Protein AF-A0A0R0AME4-F1 (afdb_monomer_lite)

pLDDT: mean 84.03, std 16.28, range [39.88, 98.62]

Foldseek 3Di:
DDDDDPDPDPPDPPPLLFDQDQVRLVVVVVVCLQLCVLVDDDPVVCVLAEDDDPPDDSQHAPEAFAFQDKDWADWDDDVFKIKIKIKTWTAADDDPDPGHYPSHRHIDIDIQIWMWGDDPSGIHTYPVRDDSHRYYHPVSSVVSSVVVVVVVVVVVVVD

Secondary structure (DSSP, 8-state):
-PPP---------------SSHHHHHHHHHHHHHTTHHHH--HHHHTTTEE--TT------SSBEEESEEEEPPPEEETTEEEEEEEEEE------TT--BTT-SS-EEEEEEEEEEEETTEEEEEGGGS-SS-EEEHHHHHHHHHHHHHHHHHHTT--

Radius of gyration: 20.7 Å; chains: 1; bounding box: 53×26×81 Å

Sequence (159 aa):
MLKPLVLCAALFPATVFAWPTPEQALDAFVRFELSGGRLETDPDTLAPLVHAPADYETIGADTISVASTHRIGKLRCSTGSCIAEVAYVLPAAAKYGDIPLYNGTRQRTEKVRYRLLNRDGDWRVDAGSISDAPIVDEAALAAHLAMLQEDAGEADAEG

Organism: NCBI:txid1236960

Structure (mmCIF, N/CA/C/O backbone):
data_AF-A0A0R0AME4-F1
#
_entry.id   AF-A0A0R0AME4-F1
#
loop_
_atom_site.group_PDB
_atom_site.id
_atom_site.type_symbol
_atom_site.label_atom_id
_atom_site.label_alt_id
_atom_site.label_comp_id
_atom_site.label_asym_id
_atom_site.label_entity_id
_atom_site.label_seq_id
_atom_site.pdbx_PDB_ins_code
_atom_site.Cartn_x
_atom_site.Cartn_y
_atom_site.Cartn_z
_atom_site.occupancy
_atom_site.B_iso_or_equiv
_atom_site.auth_seq_id
_atom_site.auth_comp_id
_atom_site.auth_asym_id
_atom_site.auth_atom_id
_atom_site.pdbx_PDB_model_num
ATOM 1 N N . MET A 1 1 ? 26.739 7.923 59.828 1.00 39.88 1 MET A N 1
ATOM 2 C CA . MET A 1 1 ? 25.347 8.173 59.394 1.00 39.88 1 MET A CA 1
ATOM 3 C C . MET A 1 1 ? 25.367 8.398 57.888 1.00 39.88 1 MET A C 1
ATOM 5 O O . MET A 1 1 ? 25.732 9.483 57.456 1.00 39.88 1 MET A O 1
ATOM 9 N N . LEU A 1 2 ? 25.112 7.352 57.095 1.00 39.97 2 LEU A N 1
ATOM 10 C CA . LEU A 1 2 ? 25.143 7.411 55.627 1.00 39.97 2 LEU A CA 1
ATOM 11 C C . LEU A 1 2 ? 23.718 7.647 55.107 1.00 39.97 2 LEU A C 1
ATOM 13 O O . LEU A 1 2 ? 22.793 6.932 55.482 1.00 39.97 2 LEU A O 1
ATOM 17 N N . LYS A 1 3 ? 23.552 8.691 54.298 1.00 42.81 3 LYS A N 1
ATOM 18 C CA . LYS A 1 3 ? 22.279 9.180 53.757 1.00 42.81 3 LYS A CA 1
ATOM 19 C C . LYS A 1 3 ? 21.998 8.433 52.442 1.00 42.81 3 LYS A C 1
ATOM 21 O O . LYS A 1 3 ? 22.868 8.483 51.572 1.00 42.81 3 LYS A O 1
ATOM 26 N N . PRO A 1 4 ? 20.862 7.736 52.263 1.00 47.69 4 PRO A N 1
ATOM 27 C CA . PRO A 1 4 ? 20.591 7.056 51.005 1.00 47.69 4 PRO A CA 1
ATOM 28 C C . PRO A 1 4 ? 20.188 8.084 49.943 1.00 47.69 4 PRO A C 1
ATOM 30 O O . PRO A 1 4 ? 19.256 8.868 50.129 1.00 47.69 4 PRO A O 1
ATOM 33 N N . LEU A 1 5 ? 20.940 8.089 48.844 1.00 55.19 5 LEU A N 1
ATOM 34 C CA . LEU A 1 5 ? 20.643 8.830 47.627 1.00 55.19 5 LEU A CA 1
ATOM 35 C C . LEU A 1 5 ? 19.491 8.101 46.918 1.00 55.19 5 LEU A C 1
ATOM 37 O O . LEU A 1 5 ? 19.653 6.966 46.475 1.00 55.19 5 LEU A O 1
ATOM 41 N N . VAL A 1 6 ? 18.317 8.728 46.857 1.00 64.25 6 VAL A N 1
ATOM 42 C CA . VAL A 1 6 ? 17.176 8.223 46.086 1.00 64.25 6 VAL A CA 1
ATOM 43 C C . VAL A 1 6 ? 17.468 8.481 44.610 1.00 64.25 6 VAL A C 1
ATOM 45 O O . VAL A 1 6 ? 17.427 9.618 44.145 1.00 64.25 6 VAL A O 1
ATOM 48 N N . LEU A 1 7 ? 17.818 7.415 43.892 1.00 48.72 7 LEU A N 1
ATOM 49 C CA . LEU A 1 7 ? 18.008 7.409 42.448 1.00 48.72 7 LEU A CA 1
ATOM 50 C C . LEU A 1 7 ? 16.623 7.308 41.785 1.00 48.72 7 LEU A C 1
ATOM 52 O O . LEU A 1 7 ? 16.046 6.226 41.704 1.00 48.72 7 LEU A O 1
ATOM 56 N N . CYS A 1 8 ? 16.062 8.437 41.346 1.00 48.97 8 CYS A N 1
ATOM 57 C CA . CYS A 1 8 ? 14.885 8.444 40.475 1.00 48.97 8 CYS A CA 1
ATOM 58 C C . CYS A 1 8 ? 15.278 7.879 39.104 1.00 48.97 8 CYS A C 1
ATOM 60 O O . CYS A 1 8 ? 15.832 8.591 38.268 1.00 48.97 8 CYS A O 1
ATOM 62 N N . ALA A 1 9 ? 14.991 6.599 38.874 1.00 50.34 9 ALA A N 1
ATOM 63 C CA . ALA A 1 9 ? 14.994 6.014 37.542 1.00 50.34 9 ALA A CA 1
ATOM 64 C C . ALA A 1 9 ? 13.835 6.630 36.740 1.00 50.34 9 ALA A C 1
ATOM 66 O O . ALA A 1 9 ? 12.670 6.296 36.951 1.00 50.34 9 ALA A O 1
ATOM 67 N N . ALA A 1 10 ? 14.154 7.571 35.852 1.00 49.72 10 ALA A N 1
ATOM 68 C CA . ALA A 1 10 ? 13.221 8.063 34.850 1.00 49.72 10 ALA A CA 1
ATOM 69 C C . ALA A 1 10 ? 12.941 6.926 33.857 1.00 49.72 10 ALA A C 1
ATOM 71 O O . ALA A 1 10 ? 13.735 6.654 32.958 1.00 49.72 10 ALA A O 1
ATOM 72 N N . LEU A 1 11 ? 11.822 6.233 34.060 1.00 51.28 11 LEU A N 1
ATOM 73 C CA . LEU A 1 11 ? 11.223 5.347 33.070 1.00 51.28 11 LEU A CA 1
ATOM 74 C C . LEU A 1 11 ? 10.726 6.224 31.915 1.00 51.28 11 LEU A C 1
ATOM 76 O O . LEU A 1 11 ? 9.616 6.749 31.959 1.00 51.28 11 LEU A O 1
ATOM 80 N N . PHE A 1 12 ? 11.567 6.428 30.904 1.00 47.00 12 PHE A N 1
ATOM 81 C CA . PHE A 1 12 ? 11.097 6.913 29.613 1.00 47.00 12 PHE A CA 1
ATOM 82 C C . PHE A 1 12 ? 10.223 5.807 29.009 1.00 47.00 12 PHE A C 1
ATOM 84 O O . PHE A 1 12 ? 10.724 4.694 28.825 1.00 47.00 12 PHE A O 1
ATOM 91 N N . PRO A 1 13 ? 8.929 6.050 28.734 1.00 46.53 13 PRO A N 1
ATOM 92 C CA . PRO A 1 13 ? 8.143 5.086 27.988 1.00 46.53 13 PRO A CA 1
ATOM 93 C C . PRO A 1 13 ? 8.783 4.954 26.608 1.00 46.53 13 PRO A C 1
ATOM 95 O O . PRO A 1 13 ? 8.979 5.953 25.913 1.00 46.53 13 PRO A O 1
ATOM 98 N N . ALA A 1 14 ? 9.135 3.724 26.233 1.00 51.12 14 ALA A N 1
ATOM 99 C CA . ALA A 1 14 ? 9.442 3.395 24.854 1.00 51.12 14 ALA A CA 1
ATOM 100 C C . ALA A 1 14 ? 8.256 3.880 24.018 1.00 51.12 14 ALA A C 1
ATOM 102 O O . ALA A 1 14 ? 7.128 3.417 24.201 1.00 51.12 14 ALA A O 1
ATOM 103 N N . THR A 1 15 ? 8.486 4.878 23.171 1.00 47.91 15 THR A N 1
ATOM 104 C CA . THR A 1 15 ? 7.493 5.346 22.214 1.00 47.91 15 THR A CA 1
ATOM 105 C C . THR A 1 15 ? 7.298 4.228 21.206 1.00 47.91 15 THR A C 1
ATOM 107 O O . THR A 1 15 ? 8.003 4.146 20.204 1.00 47.91 15 THR A O 1
ATOM 110 N N . VAL A 1 16 ? 6.368 3.328 21.516 1.00 58.47 16 VAL A N 1
ATOM 111 C CA . VAL A 1 16 ? 5.757 2.445 20.532 1.00 58.47 16 VAL A CA 1
ATOM 112 C C . VAL A 1 16 ? 5.216 3.380 19.456 1.00 58.47 16 VAL A C 1
ATOM 114 O O . VAL A 1 16 ? 4.393 4.246 19.759 1.00 58.47 16 VAL A O 1
ATOM 117 N N . PHE A 1 17 ? 5.757 3.284 18.239 1.00 64.81 17 PHE A N 1
ATOM 118 C CA . PHE A 1 17 ? 5.249 4.012 17.081 1.00 64.81 17 PHE A CA 1
ATOM 119 C C . PHE A 1 17 ? 3.813 3.540 16.850 1.00 64.81 17 PHE A C 1
ATOM 121 O O . PHE A 1 17 ? 3.568 2.493 16.251 1.00 64.81 17 PHE A O 1
ATOM 128 N N . ALA A 1 18 ? 2.882 4.285 17.435 1.00 77.81 18 ALA A N 1
ATOM 129 C CA . ALA A 1 18 ? 1.458 4.094 17.296 1.00 77.81 18 ALA A CA 1
ATOM 130 C C . ALA A 1 18 ? 0.933 5.217 16.414 1.00 77.81 18 ALA A C 1
ATOM 132 O O . ALA A 1 18 ? 1.185 6.394 16.694 1.00 77.81 18 ALA A O 1
ATOM 133 N N . TRP A 1 19 ? 0.211 4.872 15.351 1.00 90.75 19 TRP A N 1
ATOM 134 C CA . TRP A 1 19 ? -0.417 5.900 14.532 1.00 90.75 19 TRP A CA 1
ATOM 135 C C . TRP A 1 19 ? -1.672 6.401 15.255 1.00 90.75 19 TRP A C 1
ATOM 137 O O . TRP A 1 19 ? -2.597 5.619 15.487 1.00 90.75 19 TRP A O 1
ATOM 147 N N . PRO A 1 20 ? -1.746 7.694 15.611 1.00 90.94 20 PRO A N 1
ATOM 148 C CA . PRO A 1 20 ? -2.842 8.224 16.417 1.00 90.94 20 PRO A CA 1
ATOM 149 C C . PRO A 1 20 ? -4.168 8.304 15.649 1.00 90.94 20 PRO A C 1
ATOM 151 O O . PRO A 1 20 ? -5.227 8.413 16.270 1.00 90.94 20 PRO A O 1
ATOM 154 N N . THR A 1 21 ? -4.143 8.257 14.311 1.00 95.62 21 THR A N 1
ATOM 155 C CA . THR A 1 21 ? -5.352 8.280 13.478 1.00 95.62 21 THR A CA 1
ATOM 156 C C . THR A 1 21 ? -5.272 7.265 12.331 1.00 95.62 21 THR A C 1
ATOM 158 O O . THR A 1 21 ? -4.176 6.967 11.844 1.00 95.62 21 THR A O 1
ATOM 161 N N . PRO A 1 22 ? -6.421 6.749 11.853 1.00 96.94 22 PRO A N 1
ATOM 162 C CA . PRO A 1 22 ? -6.453 5.841 10.708 1.00 96.94 22 PRO A CA 1
ATOM 163 C C . PRO A 1 22 ? -5.962 6.507 9.412 1.00 96.94 22 PRO A C 1
ATOM 165 O O . PRO A 1 22 ? -5.397 5.832 8.558 1.00 96.94 22 PRO A O 1
ATOM 168 N N . GLU A 1 23 ? -6.132 7.821 9.252 1.00 97.44 23 GLU A N 1
ATOM 169 C CA . GLU A 1 23 ? -5.598 8.570 8.107 1.00 97.44 23 GLU A CA 1
ATOM 170 C C . GLU A 1 23 ? -4.075 8.468 8.039 1.00 97.44 23 GLU A C 1
ATOM 172 O O . GLU A 1 23 ? -3.533 8.181 6.976 1.00 97.44 23 GLU A O 1
ATOM 177 N N . GLN A 1 24 ? -3.396 8.686 9.170 1.00 96.50 24 GLN A N 1
ATOM 178 C CA . GLN A 1 24 ? -1.936 8.642 9.231 1.00 96.50 24 GLN A CA 1
ATOM 179 C C . GLN A 1 24 ? -1.411 7.225 9.018 1.00 96.50 24 GLN A C 1
ATOM 181 O O . GLN A 1 24 ? -0.460 7.044 8.267 1.00 96.50 24 GLN A O 1
ATOM 186 N N . ALA A 1 25 ? -2.069 6.226 9.614 1.00 97.25 25 ALA A N 1
ATOM 187 C CA . ALA A 1 25 ? -1.720 4.824 9.415 1.00 97.25 25 ALA A CA 1
ATOM 188 C C . ALA A 1 25 ? -1.823 4.408 7.939 1.00 97.25 25 ALA A C 1
ATOM 190 O O . ALA A 1 25 ? -0.910 3.784 7.400 1.00 97.25 25 ALA A O 1
ATOM 191 N N . LEU A 1 26 ? -2.922 4.779 7.270 1.00 98.19 26 LEU A N 1
ATOM 192 C CA . LEU A 1 26 ? -3.127 4.446 5.862 1.00 98.19 26 LEU A CA 1
ATOM 193 C C . LEU A 1 26 ? -2.136 5.176 4.955 1.00 98.19 26 LEU A C 1
ATOM 195 O O . LEU A 1 26 ? -1.563 4.561 4.064 1.00 98.19 26 LEU A O 1
ATOM 199 N N . ASP A 1 27 ? -1.941 6.477 5.167 1.00 97.81 27 ASP A N 1
ATOM 200 C CA . ASP A 1 27 ? -1.002 7.289 4.389 1.00 97.81 27 ASP A CA 1
ATOM 201 C C . ASP A 1 27 ? 0.441 6.785 4.547 1.00 97.81 27 ASP A C 1
ATOM 203 O O . ASP A 1 27 ? 1.148 6.640 3.550 1.00 97.81 27 ASP A O 1
ATOM 207 N N . ALA A 1 28 ? 0.855 6.431 5.767 1.00 96.50 28 ALA A N 1
ATOM 208 C CA . ALA A 1 28 ? 2.165 5.844 6.024 1.00 96.50 28 ALA A CA 1
ATOM 209 C C . ALA A 1 28 ? 2.345 4.502 5.304 1.00 96.50 28 ALA A C 1
ATOM 211 O O . ALA A 1 28 ? 3.356 4.309 4.629 1.00 96.50 28 ALA A O 1
ATOM 212 N N . PHE A 1 29 ? 1.355 3.608 5.393 1.00 96.00 29 PHE A N 1
ATOM 213 C CA . PHE A 1 29 ? 1.401 2.324 4.696 1.00 96.00 29 PHE A CA 1
ATOM 214 C C . PHE A 1 29 ? 1.451 2.498 3.171 1.00 96.00 29 PHE A C 1
ATOM 216 O O . PHE A 1 29 ? 2.302 1.901 2.522 1.00 96.00 29 PHE A O 1
ATOM 223 N N . VAL A 1 30 ? 0.595 3.348 2.592 1.00 97.50 30 VAL A N 1
ATOM 224 C CA . VAL A 1 30 ? 0.564 3.582 1.137 1.00 97.50 30 VAL A CA 1
ATOM 225 C C . VAL A 1 30 ? 1.87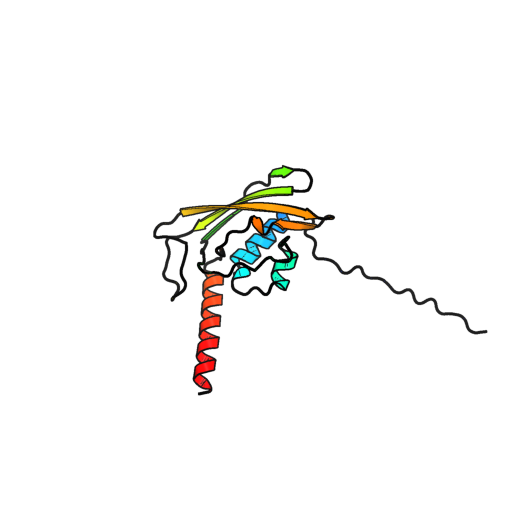8 4.190 0.646 1.00 97.50 30 VAL A C 1
ATOM 227 O O . VAL A 1 30 ? 2.359 3.804 -0.416 1.00 97.50 30 VAL A O 1
ATOM 230 N N . ARG A 1 31 ? 2.492 5.109 1.404 1.00 96.62 31 ARG A N 1
ATOM 231 C CA . ARG A 1 31 ? 3.815 5.656 1.057 1.00 96.62 31 ARG A CA 1
ATOM 232 C C . ARG A 1 31 ? 4.905 4.602 1.111 1.00 96.62 31 ARG A C 1
ATOM 234 O O . ARG A 1 31 ? 5.698 4.541 0.184 1.00 96.62 31 ARG A O 1
ATOM 241 N N . PHE A 1 32 ? 4.925 3.794 2.167 1.00 94.44 32 PHE A N 1
ATOM 242 C CA . PHE A 1 32 ? 5.855 2.676 2.291 1.00 94.44 32 PHE A CA 1
ATOM 243 C C . PHE A 1 32 ? 5.699 1.684 1.134 1.00 94.44 32 PHE A C 1
ATOM 245 O O . PHE A 1 32 ? 6.685 1.229 0.565 1.00 94.44 32 PHE A O 1
ATOM 252 N N . GLU A 1 33 ? 4.462 1.363 0.760 1.00 93.50 33 GLU A N 1
ATOM 253 C CA . GLU A 1 33 ? 4.196 0.443 -0.339 1.00 93.50 33 GLU A CA 1
ATOM 254 C C . GLU A 1 33 ? 4.693 1.018 -1.671 1.00 93.50 33 GLU A C 1
ATOM 256 O O . GLU A 1 33 ? 5.456 0.362 -2.378 1.00 93.50 33 GLU A O 1
ATOM 261 N N . LEU A 1 34 ? 4.346 2.277 -1.959 1.00 96.25 34 LEU A N 1
ATOM 262 C CA . LEU A 1 34 ? 4.758 2.963 -3.183 1.00 96.25 34 LEU A CA 1
ATOM 263 C C . LEU A 1 34 ? 6.270 3.174 -3.269 1.00 96.25 34 LEU A C 1
ATOM 265 O O . LEU A 1 34 ? 6.820 3.078 -4.361 1.00 96.25 34 LEU A O 1
ATOM 269 N N . SER A 1 35 ? 6.946 3.385 -2.137 1.00 94.44 35 SER A N 1
ATOM 270 C CA . SER A 1 35 ? 8.403 3.518 -2.086 1.00 94.44 35 SER A CA 1
ATOM 271 C C . SER A 1 35 ? 9.143 2.188 -2.237 1.00 94.44 35 SER A C 1
ATOM 273 O O . SER A 1 35 ? 10.345 2.144 -2.004 1.00 94.44 35 SER A O 1
ATOM 275 N N . GLY A 1 36 ? 8.447 1.100 -2.574 1.00 91.12 36 GLY A N 1
ATOM 276 C CA . GLY A 1 36 ? 9.066 -0.208 -2.749 1.00 91.12 36 GLY A CA 1
ATOM 277 C C . GLY A 1 36 ? 9.345 -0.935 -1.443 1.00 91.12 36 GLY A C 1
ATOM 278 O O . GLY A 1 36 ? 10.032 -1.945 -1.473 1.00 91.12 36 GLY A O 1
ATOM 279 N N . GLY A 1 37 ? 8.778 -0.493 -0.314 1.00 90.00 37 GLY A N 1
ATOM 280 C CA . GLY A 1 37 ? 9.033 -1.084 0.999 1.00 90.00 37 GLY A CA 1
ATOM 281 C C . GLY A 1 37 ? 8.915 -2.604 0.965 1.00 90.00 37 GLY A C 1
ATOM 282 O O . GLY A 1 37 ? 9.883 -3.296 1.266 1.00 90.00 37 GLY A O 1
ATOM 283 N N . ARG A 1 38 ? 7.789 -3.130 0.456 1.00 89.69 38 ARG A N 1
ATOM 284 C CA . ARG A 1 38 ? 7.531 -4.580 0.328 1.00 89.69 38 ARG A CA 1
ATOM 285 C C . ARG A 1 38 ? 8.460 -5.343 -0.628 1.00 89.69 38 ARG A C 1
ATOM 287 O O . ARG A 1 38 ? 8.411 -6.567 -0.608 1.00 89.69 38 ARG A O 1
ATOM 294 N N . LEU A 1 39 ? 9.273 -4.672 -1.445 1.00 86.69 39 LEU A N 1
ATOM 295 C CA . LEU A 1 39 ? 10.286 -5.324 -2.289 1.00 86.69 39 LEU A CA 1
ATOM 296 C C . LEU A 1 39 ? 11.546 -5.697 -1.498 1.00 86.69 39 LEU A C 1
ATOM 298 O O . LEU A 1 39 ? 12.255 -6.622 -1.875 1.00 86.69 39 LEU A O 1
ATOM 302 N N . GLU A 1 40 ? 11.805 -4.994 -0.396 1.00 75.88 40 GLU A N 1
ATOM 303 C CA . GLU A 1 40 ? 13.056 -5.076 0.372 1.00 75.88 40 GLU A CA 1
ATOM 304 C C . GLU A 1 40 ? 12.824 -5.523 1.827 1.00 75.88 40 GLU A C 1
ATOM 306 O O . GLU A 1 40 ? 13.743 -5.560 2.640 1.00 75.88 40 GLU A O 1
ATOM 311 N N . THR A 1 41 ? 11.572 -5.818 2.188 1.00 66.75 41 THR A N 1
ATOM 312 C CA . THR A 1 41 ? 11.128 -5.863 3.587 1.00 66.75 41 THR A CA 1
ATOM 313 C C . THR A 1 41 ? 11.629 -7.081 4.362 1.00 66.75 41 THR A C 1
ATOM 315 O O . THR A 1 41 ? 11.176 -8.205 4.140 1.00 66.75 41 THR A O 1
ATOM 318 N N . ASP A 1 42 ? 12.409 -6.796 5.404 1.00 70.50 42 ASP A N 1
ATOM 319 C CA . ASP A 1 42 ? 12.448 -7.545 6.665 1.00 70.50 42 ASP A CA 1
ATOM 320 C C . ASP A 1 42 ? 11.134 -7.308 7.453 1.00 70.50 42 ASP A C 1
ATOM 322 O O . ASP A 1 42 ? 10.721 -6.143 7.579 1.00 70.50 42 ASP A O 1
ATOM 326 N N . PRO A 1 43 ? 10.466 -8.359 7.983 1.00 70.81 43 PRO A N 1
ATOM 327 C CA . PRO A 1 43 ? 9.283 -8.262 8.847 1.00 70.81 43 PRO A CA 1
ATOM 328 C C . PRO A 1 43 ? 9.285 -7.118 9.875 1.00 70.81 43 PRO A C 1
ATOM 330 O O . PRO A 1 43 ? 8.229 -6.519 10.116 1.00 70.81 43 PRO A O 1
ATOM 333 N N . ASP A 1 44 ? 10.444 -6.758 10.431 1.00 78.38 44 ASP A N 1
ATOM 334 C CA . ASP A 1 44 ? 10.577 -5.684 11.425 1.00 78.38 44 ASP A CA 1
ATOM 335 C C . ASP A 1 44 ? 10.198 -4.294 10.882 1.00 78.38 44 ASP A C 1
ATOM 337 O O . ASP A 1 44 ? 9.650 -3.458 11.609 1.00 78.38 44 ASP A O 1
ATOM 341 N N . THR A 1 45 ? 10.427 -4.040 9.591 1.00 82.69 45 THR A N 1
ATOM 342 C CA . THR A 1 45 ? 10.082 -2.754 8.954 1.00 82.69 45 THR A CA 1
ATOM 343 C C . THR A 1 45 ? 8.589 -2.631 8.643 1.00 82.69 45 THR A C 1
ATOM 345 O O . THR A 1 45 ? 8.042 -1.525 8.641 1.00 82.69 45 THR A O 1
ATOM 348 N N . LEU A 1 46 ? 7.903 -3.762 8.449 1.00 86.19 46 LEU A N 1
ATOM 349 C CA . LEU A 1 46 ? 6.465 -3.814 8.181 1.00 86.19 46 LEU A CA 1
ATOM 350 C C . LEU A 1 46 ? 5.633 -3.814 9.468 1.00 86.19 46 LEU A C 1
ATOM 352 O O . LEU A 1 46 ? 4.538 -3.246 9.494 1.00 86.19 46 LEU A O 1
ATOM 356 N N . ALA A 1 47 ? 6.160 -4.403 10.544 1.00 87.62 47 ALA A N 1
ATOM 357 C CA . ALA A 1 47 ? 5.515 -4.486 11.851 1.00 87.62 47 ALA A CA 1
ATOM 358 C C . ALA A 1 47 ? 4.867 -3.169 12.346 1.00 87.62 47 ALA A C 1
ATOM 360 O O . ALA A 1 47 ? 3.725 -3.228 12.811 1.00 87.62 47 ALA A O 1
ATOM 361 N N . PRO A 1 48 ? 5.490 -1.973 12.243 1.00 90.56 48 PRO A N 1
ATOM 362 C CA . PRO A 1 48 ? 4.858 -0.721 12.682 1.00 90.56 48 PRO A CA 1
ATOM 363 C C . PRO A 1 48 ? 3.716 -0.229 11.775 1.00 90.56 48 PRO A C 1
ATOM 365 O O . PRO A 1 48 ? 2.981 0.682 12.157 1.00 90.56 48 PRO A O 1
ATOM 368 N N . LEU A 1 49 ? 3.554 -0.793 10.577 1.00 93.31 49 LEU A N 1
ATOM 369 C CA . LEU A 1 49 ? 2.561 -0.366 9.586 1.00 93.31 49 LEU A CA 1
ATOM 370 C C . LEU A 1 49 ? 1.351 -1.297 9.518 1.00 93.31 49 LEU A C 1
ATOM 372 O O . LEU A 1 49 ? 0.277 -0.871 9.079 1.00 93.31 49 LEU A O 1
ATOM 376 N N . VAL A 1 50 ? 1.505 -2.549 9.964 1.00 92.88 50 VAL A N 1
ATOM 377 C CA . VAL A 1 50 ? 0.465 -3.574 9.843 1.00 92.88 50 VAL A CA 1
ATOM 378 C C . VAL A 1 50 ? 0.155 -4.280 11.160 1.00 92.88 50 VAL A C 1
ATOM 380 O O . VAL A 1 50 ? 1.023 -4.533 11.991 1.00 92.88 50 VAL A O 1
ATOM 383 N N . HIS A 1 51 ? -1.108 -4.660 11.329 1.00 93.19 51 HIS A N 1
ATOM 384 C CA . HIS A 1 51 ? -1.520 -5.691 12.274 1.00 93.19 51 HIS A CA 1
ATOM 385 C C . HIS A 1 51 ? -1.487 -7.035 11.547 1.00 93.19 51 HIS A C 1
ATOM 387 O O . HIS A 1 51 ? -2.450 -7.409 10.876 1.00 93.19 51 HIS A O 1
ATOM 393 N N . ALA A 1 52 ? -0.370 -7.743 11.682 1.00 88.19 52 ALA A N 1
ATOM 394 C CA . ALA A 1 52 ? -0.170 -9.078 11.133 1.00 88.19 52 ALA A CA 1
ATOM 395 C C . ALA A 1 52 ? -0.445 -10.169 12.190 1.00 88.19 52 ALA A C 1
ATOM 397 O O . ALA A 1 52 ? -0.158 -9.955 13.374 1.00 88.19 52 ALA A O 1
ATOM 398 N N . PRO A 1 53 ? -1.031 -11.324 11.817 1.00 83.31 53 PRO A N 1
ATOM 399 C CA . PRO A 1 53 ? -0.994 -12.512 12.666 1.00 83.31 53 PRO A CA 1
ATOM 400 C C . PRO A 1 53 ? 0.443 -13.056 12.783 1.00 83.31 53 PRO A C 1
ATOM 402 O O . PRO A 1 53 ? 1.320 -12.695 12.004 1.00 83.31 53 PRO A O 1
ATOM 405 N N . ALA A 1 54 ? 0.698 -13.904 13.782 1.00 80.62 54 ALA A N 1
ATOM 406 C CA . ALA A 1 54 ? 2.048 -14.404 14.077 1.00 80.62 54 ALA A CA 1
ATOM 407 C C . ALA A 1 54 ? 2.642 -15.286 12.962 1.00 80.62 54 ALA A C 1
ATOM 409 O O . ALA A 1 54 ? 3.856 -15.427 12.879 1.00 80.62 54 ALA A O 1
ATOM 410 N N . ASP A 1 55 ? 1.785 -15.877 12.134 1.00 80.31 55 ASP A N 1
ATOM 411 C CA . ASP A 1 55 ? 2.107 -16.705 10.972 1.00 80.31 55 ASP A CA 1
ATOM 412 C C . ASP A 1 55 ? 2.020 -15.926 9.650 1.00 80.31 55 ASP A C 1
ATOM 414 O O . ASP A 1 55 ? 1.972 -16.525 8.580 1.00 80.31 55 ASP A O 1
ATOM 418 N N . TYR A 1 56 ? 1.968 -14.592 9.705 1.00 77.12 56 TYR A N 1
ATOM 419 C CA . TYR A 1 56 ? 1.981 -13.779 8.499 1.00 77.12 56 TYR A CA 1
ATOM 420 C C . TYR A 1 56 ? 3.333 -13.886 7.805 1.00 77.12 56 TYR A C 1
ATOM 422 O O . TYR A 1 56 ? 4.325 -13.297 8.235 1.00 77.12 56 TYR A O 1
ATOM 430 N N . GLU A 1 57 ? 3.347 -14.606 6.696 1.00 74.00 57 GLU A N 1
ATOM 431 C CA . GLU A 1 57 ? 4.438 -14.537 5.745 1.00 74.00 57 GLU A CA 1
ATOM 432 C C . GLU A 1 57 ? 4.263 -13.259 4.928 1.00 74.00 57 GLU A C 1
ATOM 434 O O . GLU A 1 57 ? 3.194 -12.993 4.367 1.00 74.00 57 GLU A O 1
ATOM 439 N N . THR A 1 58 ? 5.306 -12.429 4.891 1.00 64.50 58 THR A N 1
ATOM 440 C CA . THR A 1 58 ? 5.356 -11.313 3.953 1.00 64.50 58 THR A CA 1
ATOM 441 C C . THR A 1 58 ? 5.189 -11.896 2.557 1.00 64.50 58 THR A C 1
ATOM 443 O O . THR A 1 58 ? 6.029 -12.661 2.094 1.00 64.50 58 THR A O 1
ATOM 446 N N . ILE A 1 59 ? 4.059 -11.594 1.910 1.00 60.47 59 ILE A N 1
ATOM 447 C CA . ILE A 1 59 ? 3.762 -12.144 0.588 1.00 60.47 59 ILE A CA 1
ATOM 448 C C . ILE A 1 59 ? 4.852 -11.650 -0.365 1.00 60.47 59 ILE A C 1
ATOM 450 O O . ILE A 1 59 ? 4.939 -10.454 -0.656 1.00 60.47 59 ILE A O 1
ATOM 454 N N . GLY A 1 60 ? 5.710 -12.584 -0.780 1.00 54.09 60 GLY A N 1
ATOM 455 C CA . GLY A 1 60 ? 6.753 -12.364 -1.768 1.00 54.09 60 GLY A CA 1
ATOM 456 C C . GLY A 1 60 ? 6.145 -11.988 -3.116 1.00 54.09 60 GLY A C 1
ATOM 457 O O . GLY A 1 60 ? 5.039 -12.402 -3.468 1.00 54.09 60 GLY A O 1
ATOM 458 N N . ALA A 1 61 ? 6.862 -11.162 -3.869 1.00 61.75 61 ALA A N 1
ATOM 459 C CA . ALA A 1 61 ? 6.376 -10.621 -5.126 1.00 61.75 61 ALA A CA 1
ATOM 460 C C . ALA A 1 61 ? 6.548 -11.625 -6.276 1.00 61.75 61 ALA A C 1
ATOM 462 O O . ALA A 1 61 ? 7.463 -11.494 -7.084 1.00 61.75 61 ALA A O 1
ATOM 463 N N . ASP A 1 62 ? 5.626 -12.581 -6.416 1.00 76.44 62 ASP A N 1
ATOM 464 C CA . ASP A 1 62 ? 5.499 -13.331 -7.680 1.00 76.44 62 ASP A CA 1
ATOM 465 C C . ASP A 1 62 ? 5.198 -12.382 -8.850 1.00 76.44 62 ASP A C 1
ATOM 467 O O . ASP A 1 62 ? 5.500 -12.678 -10.004 1.00 76.44 62 ASP A O 1
ATOM 471 N N . THR A 1 63 ? 4.571 -11.237 -8.556 1.00 87.06 63 THR A N 1
ATOM 472 C CA . THR A 1 63 ? 4.333 -10.139 -9.494 1.00 87.06 63 THR A CA 1
ATOM 473 C C . THR A 1 63 ? 4.367 -8.795 -8.775 1.00 87.06 63 THR A C 1
ATOM 475 O O . THR A 1 63 ? 4.064 -8.708 -7.584 1.00 87.06 63 THR A O 1
ATOM 478 N N . ILE A 1 64 ? 4.680 -7.733 -9.518 1.00 91.19 64 ILE A N 1
ATOM 479 C CA . ILE A 1 64 ? 4.659 -6.349 -9.024 1.00 91.19 64 ILE A CA 1
ATOM 480 C C . ILE A 1 64 ? 3.643 -5.531 -9.827 1.00 91.19 64 ILE A C 1
ATOM 482 O O . ILE A 1 64 ? 3.516 -5.676 -11.046 1.00 91.19 64 ILE A O 1
ATOM 486 N N . SER A 1 65 ? 2.906 -4.652 -9.154 1.00 93.88 65 SER A N 1
ATOM 487 C CA . SER A 1 65 ? 2.122 -3.598 -9.801 1.00 93.88 65 SER A CA 1
ATOM 488 C C . SER A 1 65 ? 2.872 -2.275 -9.715 1.00 93.88 65 SER A C 1
ATOM 490 O O . SER A 1 65 ? 3.320 -1.885 -8.645 1.00 93.88 65 SER A O 1
ATOM 492 N N . VAL A 1 66 ? 2.963 -1.554 -10.828 1.00 95.12 66 VAL A N 1
ATOM 493 C CA . VAL A 1 66 ? 3.550 -0.211 -10.883 1.00 95.12 66 VAL A CA 1
ATOM 494 C C . VAL A 1 66 ? 2.425 0.805 -11.000 1.00 95.12 66 VAL A C 1
ATOM 496 O O . VAL A 1 66 ? 1.656 0.766 -11.960 1.00 95.12 66 VAL A O 1
ATOM 499 N N . ALA A 1 67 ? 2.305 1.718 -10.048 1.00 96.69 67 ALA A N 1
ATOM 500 C CA . ALA A 1 67 ? 1.317 2.786 -10.067 1.00 96.69 67 ALA A CA 1
ATOM 501 C C . ALA A 1 67 ? 1.958 4.111 -10.496 1.00 96.69 67 ALA A C 1
ATOM 503 O O . ALA A 1 67 ? 2.991 4.512 -9.972 1.00 96.69 67 ALA A O 1
ATOM 504 N N . SER A 1 68 ? 1.314 4.833 -11.416 1.00 95.69 68 SER A N 1
ATOM 505 C CA . SER A 1 68 ? 1.737 6.193 -11.787 1.00 95.69 68 SER A CA 1
ATOM 506 C C . SER A 1 68 ? 1.151 7.263 -10.866 1.00 95.69 68 SER A C 1
ATOM 508 O O . SER A 1 68 ? 1.690 8.358 -10.731 1.00 95.69 68 SER A O 1
ATOM 510 N N . THR A 1 69 ? 0.015 6.970 -10.237 1.00 97.06 69 THR A N 1
ATOM 511 C CA . THR A 1 69 ? -0.597 7.825 -9.221 1.00 97.06 69 THR A CA 1
ATOM 512 C C . THR A 1 69 ? -1.574 7.018 -8.375 1.00 97.06 69 THR A C 1
ATOM 514 O O . THR A 1 69 ? -2.006 5.928 -8.763 1.00 97.06 69 THR A O 1
ATOM 517 N N . HIS A 1 70 ? -1.951 7.569 -7.227 1.00 98.31 70 HIS A N 1
ATOM 518 C CA . HIS A 1 70 ? -2.941 6.987 -6.341 1.00 98.31 70 HIS A CA 1
ATOM 519 C C . HIS A 1 70 ? -3.869 8.064 -5.775 1.00 98.31 70 HIS A C 1
ATOM 521 O O . HIS A 1 70 ? -3.552 9.255 -5.744 1.00 98.31 70 HIS A O 1
ATOM 527 N N . ARG A 1 71 ? -5.036 7.638 -5.297 1.00 98.31 71 ARG A N 1
ATOM 528 C CA . ARG A 1 71 ? -5.962 8.490 -4.555 1.00 98.31 71 ARG A CA 1
ATOM 529 C C . ARG A 1 71 ? -6.565 7.717 -3.399 1.00 98.31 71 ARG A C 1
ATOM 531 O O . ARG A 1 71 ? -7.305 6.757 -3.619 1.00 98.31 71 ARG A O 1
ATOM 538 N N . ILE A 1 72 ? -6.309 8.189 -2.185 1.00 98.25 72 ILE A N 1
ATOM 539 C CA . ILE A 1 72 ? -6.924 7.656 -0.972 1.00 98.25 72 ILE A CA 1
ATOM 540 C C . ILE A 1 72 ? -8.377 8.142 -0.901 1.00 98.25 72 ILE A C 1
ATOM 542 O O . ILE A 1 72 ? -8.669 9.339 -0.954 1.00 98.25 72 ILE A O 1
ATOM 546 N N . GLY A 1 73 ? -9.312 7.197 -0.850 1.00 97.69 73 GLY A N 1
ATOM 547 C CA . GLY A 1 73 ? -10.732 7.467 -0.674 1.00 97.69 73 GLY A CA 1
ATOM 548 C C . GLY A 1 73 ? -11.080 7.879 0.756 1.00 97.69 73 GLY A C 1
ATOM 549 O O . GLY A 1 73 ? -10.283 7.784 1.683 1.00 97.69 73 GLY A O 1
ATOM 550 N N . LYS A 1 74 ? -12.324 8.321 0.953 1.00 97.50 74 LYS A N 1
ATOM 551 C CA . LYS A 1 74 ? -12.819 8.683 2.284 1.00 97.50 74 LYS A CA 1
ATOM 552 C C . LYS A 1 74 ? -12.865 7.452 3.196 1.00 97.50 74 LYS A C 1
ATOM 554 O O . LYS A 1 74 ? -13.472 6.445 2.829 1.00 97.50 74 LYS A O 1
ATOM 559 N N . LEU A 1 75 ? -12.325 7.589 4.406 1.00 98.06 75 LEU A N 1
ATOM 560 C CA . LEU A 1 75 ? -12.456 6.592 5.463 1.00 98.06 75 LEU A CA 1
ATOM 561 C C . LEU A 1 75 ? -13.907 6.473 5.938 1.00 98.06 75 LEU A C 1
ATOM 563 O O . LEU A 1 75 ? -14.606 7.464 6.177 1.00 98.06 75 LEU A O 1
ATOM 567 N N . ARG A 1 76 ? -14.356 5.230 6.088 1.00 98.12 76 ARG A N 1
ATOM 568 C CA . ARG A 1 76 ? -15.620 4.874 6.734 1.00 98.12 76 ARG A CA 1
ATOM 569 C C . ARG A 1 76 ? -15.291 4.114 8.005 1.00 98.12 76 ARG A C 1
ATOM 571 O O . ARG A 1 76 ? -14.802 2.991 7.933 1.00 98.12 76 ARG A O 1
ATOM 578 N N . CYS A 1 77 ? -15.538 4.748 9.143 1.00 97.31 77 CYS A N 1
ATOM 579 C CA . CYS A 1 77 ? -15.153 4.223 10.443 1.00 97.31 77 CYS A CA 1
ATOM 580 C C . CYS A 1 77 ? -16.347 3.685 11.230 1.00 97.31 77 CYS A C 1
ATOM 582 O O . CYS A 1 77 ? -17.458 4.211 11.169 1.00 97.31 77 CYS A O 1
ATOM 584 N N . SER A 1 78 ? -16.061 2.642 11.992 1.00 95.00 78 SER A N 1
ATOM 585 C CA . SER A 1 78 ? -16.878 2.047 13.044 1.00 95.00 78 SER A CA 1
ATOM 586 C C . SER A 1 78 ? -16.005 1.909 14.298 1.00 95.00 78 SER A C 1
ATOM 588 O O . SER A 1 78 ? -14.817 2.240 14.267 1.00 95.00 78 SER A O 1
ATOM 590 N N . THR A 1 79 ? -16.565 1.454 15.419 1.00 93.06 79 THR A N 1
ATOM 591 C CA . THR A 1 79 ? -15.808 1.319 16.672 1.00 93.06 79 THR A CA 1
ATOM 592 C C . THR A 1 79 ? -14.586 0.415 16.482 1.00 93.06 79 THR A C 1
ATOM 594 O O . THR A 1 79 ? -14.725 -0.785 16.266 1.00 93.06 79 THR A O 1
ATOM 597 N N . GLY A 1 80 ? -13.388 1.004 16.556 1.00 94.81 80 GLY A N 1
ATOM 598 C CA . GLY A 1 80 ? -12.108 0.295 16.467 1.00 94.81 80 GLY A CA 1
ATOM 599 C C . GLY A 1 80 ? -11.678 -0.153 15.063 1.00 94.81 80 GLY A C 1
ATOM 600 O O . GLY A 1 80 ? -10.645 -0.806 14.938 1.00 94.81 80 GLY A O 1
ATOM 601 N N . SER A 1 81 ? -12.423 0.181 14.002 1.00 97.56 81 SER A N 1
ATOM 602 C CA . SER A 1 81 ? -12.043 -0.186 12.632 1.00 97.56 81 SER A CA 1
ATOM 603 C C . SER A 1 81 ? -12.503 0.831 11.594 1.00 97.56 81 SER A C 1
ATOM 605 O O . SER A 1 81 ? -13.625 1.334 11.661 1.00 97.56 81 SER A O 1
ATOM 607 N N . CYS A 1 82 ? -11.660 1.091 10.596 1.00 98.38 82 CYS A N 1
ATOM 608 C CA . CYS A 1 82 ? -11.994 1.916 9.442 1.00 98.38 82 CYS A CA 1
ATOM 609 C C . CYS A 1 82 ? -11.704 1.176 8.138 1.00 98.38 82 CYS A C 1
ATOM 611 O O . CYS A 1 82 ? -10.838 0.309 8.081 1.00 98.38 82 CYS A O 1
ATOM 613 N N . ILE A 1 83 ? -12.420 1.536 7.078 1.00 98.44 83 ILE A N 1
ATOM 614 C CA . ILE A 1 83 ? -12.176 1.034 5.724 1.00 98.44 83 ILE A CA 1
ATOM 615 C C . ILE A 1 83 ? -11.975 2.222 4.791 1.00 98.44 83 ILE A C 1
ATOM 617 O O . ILE A 1 83 ? -12.741 3.191 4.849 1.00 98.44 83 ILE A O 1
ATOM 621 N N . ALA A 1 84 ? -10.990 2.125 3.904 1.00 98.44 84 ALA A N 1
ATOM 622 C CA . ALA A 1 84 ? -10.800 3.045 2.790 1.00 98.44 84 ALA A CA 1
ATOM 623 C C . ALA A 1 84 ? -10.504 2.271 1.503 1.00 98.44 84 ALA A C 1
ATOM 625 O O . ALA A 1 84 ? -9.879 1.215 1.519 1.00 98.44 84 ALA A O 1
ATOM 626 N N . GLU A 1 85 ? -10.953 2.818 0.377 1.00 98.44 85 GLU A N 1
ATOM 627 C CA . GLU A 1 85 ? -10.529 2.355 -0.943 1.00 98.44 85 GLU A CA 1
ATOM 628 C C . GLU A 1 85 ? -9.442 3.288 -1.463 1.00 98.44 85 GLU A C 1
ATOM 630 O O . GLU A 1 85 ? -9.665 4.499 -1.544 1.00 98.44 85 GLU A O 1
ATOM 635 N N . VAL A 1 86 ? -8.291 2.736 -1.834 1.00 98.62 86 VAL A N 1
ATOM 636 C CA . VAL A 1 86 ? -7.232 3.469 -2.527 1.00 98.62 86 VAL A CA 1
ATOM 637 C C . VAL A 1 86 ? -7.294 3.085 -3.995 1.00 98.62 86 VAL A C 1
ATOM 639 O O . VAL A 1 86 ? -7.285 1.908 -4.351 1.00 98.62 86 VAL A O 1
ATOM 642 N N . ALA A 1 87 ? -7.436 4.094 -4.848 1.00 98.38 87 ALA A N 1
ATOM 643 C CA . ALA A 1 87 ? -7.476 3.917 -6.290 1.00 98.38 87 ALA A CA 1
ATOM 644 C C . ALA A 1 87 ? -6.085 4.171 -6.869 1.00 98.38 87 ALA A C 1
ATOM 646 O O . ALA A 1 87 ? -5.619 5.307 -6.806 1.00 98.38 87 ALA A O 1
ATOM 647 N N . TYR A 1 88 ? -5.465 3.153 -7.456 1.00 98.31 88 TYR A N 1
ATOM 648 C CA . TYR A 1 88 ? -4.174 3.234 -8.135 1.00 98.31 88 TYR A CA 1
ATOM 649 C C . TYR A 1 88 ? -4.385 3.287 -9.643 1.00 98.31 88 TYR A C 1
ATOM 651 O O . TYR A 1 88 ? -5.158 2.504 -10.198 1.00 98.31 88 TYR A O 1
ATOM 659 N N . VAL A 1 89 ? -3.710 4.205 -10.326 1.00 97.75 89 VAL A N 1
ATOM 660 C CA . VAL A 1 89 ? -3.662 4.213 -11.790 1.00 97.75 89 VAL A CA 1
ATOM 661 C C . VAL A 1 89 ? -2.468 3.377 -12.216 1.00 97.75 89 VAL A C 1
ATOM 663 O O . VAL A 1 89 ? -1.324 3.761 -11.991 1.00 97.75 89 VAL A O 1
ATOM 666 N N . LEU A 1 90 ? -2.753 2.236 -12.835 1.00 95.81 90 LEU A N 1
ATOM 667 C CA . LEU A 1 90 ? -1.749 1.331 -13.371 1.00 95.81 90 LEU A CA 1
ATOM 668 C C . LEU A 1 90 ? -1.609 1.630 -14.870 1.00 95.81 90 LEU A C 1
ATOM 670 O O . LEU A 1 90 ? -2.572 1.390 -15.609 1.00 95.81 90 LEU A O 1
ATOM 674 N N . PRO A 1 91 ? -0.483 2.195 -15.347 1.00 94.88 91 PRO A N 1
ATOM 675 C CA . PRO A 1 91 ? -0.221 2.316 -16.777 1.00 94.88 91 PRO A CA 1
ATOM 676 C C . PRO A 1 91 ? -0.147 0.928 -17.422 1.00 94.88 91 PRO A C 1
ATOM 678 O O . PRO A 1 91 ? 0.034 -0.072 -16.731 1.00 94.88 91 PRO A O 1
ATOM 681 N N . ALA A 1 92 ? -0.264 0.861 -18.751 1.00 92.12 92 ALA A N 1
ATOM 682 C CA . ALA A 1 92 ? 0.030 -0.378 -19.468 1.00 92.12 92 ALA A CA 1
ATOM 683 C C . ALA A 1 92 ? 1.455 -0.846 -19.129 1.00 92.12 92 ALA A C 1
ATOM 685 O O . ALA A 1 92 ? 2.357 -0.019 -18.998 1.00 92.12 92 ALA A O 1
ATOM 686 N N . ALA A 1 93 ? 1.643 -2.155 -18.978 1.00 83.31 93 ALA A N 1
ATOM 687 C CA . ALA A 1 93 ? 2.923 -2.746 -18.627 1.00 83.31 93 ALA A CA 1
ATOM 688 C C . ALA A 1 93 ? 4.001 -2.321 -19.636 1.00 83.31 93 ALA A C 1
ATOM 690 O O . ALA A 1 93 ? 3.956 -2.692 -20.812 1.00 83.31 93 ALA A O 1
ATOM 691 N N . ALA A 1 94 ? 4.967 -1.542 -19.158 1.00 74.06 94 ALA A N 1
ATOM 692 C CA . ALA A 1 94 ? 6.270 -1.415 -19.790 1.00 74.06 94 ALA A CA 1
ATOM 693 C C . ALA A 1 94 ? 7.121 -2.623 -19.377 1.00 74.06 94 ALA A C 1
ATOM 695 O O . ALA A 1 94 ? 6.867 -3.233 -18.344 1.00 74.06 94 ALA A O 1
ATOM 696 N N . LYS A 1 95 ? 8.114 -3.013 -20.176 1.00 69.56 95 LYS A N 1
ATOM 697 C CA . LYS A 1 95 ? 9.050 -4.058 -19.743 1.00 69.56 95 LYS A CA 1
ATOM 698 C C . LYS A 1 95 ? 10.035 -3.455 -18.736 1.00 69.56 95 LYS A C 1
ATOM 700 O O . LYS A 1 95 ? 10.770 -2.549 -19.113 1.00 69.56 95 LYS A O 1
ATOM 705 N N . TYR A 1 96 ? 10.067 -3.978 -17.511 1.00 72.00 96 TYR A N 1
ATOM 706 C CA . TYR A 1 96 ? 11.082 -3.670 -16.495 1.00 72.00 96 TYR A CA 1
ATOM 707 C C . TYR A 1 96 ? 11.969 -4.902 -16.282 1.00 72.00 96 TYR A C 1
ATOM 709 O O . TYR A 1 96 ? 11.741 -5.697 -15.375 1.00 72.00 96 TYR A O 1
ATOM 717 N N . GLY A 1 97 ? 12.942 -5.096 -17.178 1.00 75.56 97 GLY A N 1
ATOM 718 C CA . GLY A 1 97 ? 13.798 -6.287 -17.163 1.00 75.56 97 GLY A CA 1
ATOM 719 C C . GLY A 1 97 ? 12.989 -7.589 -17.228 1.00 75.56 97 GLY A C 1
ATOM 720 O O . GLY A 1 97 ? 12.031 -7.684 -18.002 1.00 75.56 97 GLY A O 1
ATOM 721 N N . ASP A 1 98 ? 13.373 -8.556 -16.393 1.00 76.19 98 ASP A N 1
ATOM 722 C CA . ASP A 1 98 ? 12.732 -9.873 -16.269 1.00 76.19 98 ASP A CA 1
ATOM 723 C C . ASP A 1 98 ? 11.662 -9.938 -15.162 1.00 76.19 98 ASP A C 1
ATOM 725 O O . ASP A 1 98 ? 11.097 -11.001 -14.907 1.00 76.19 98 ASP A O 1
ATOM 729 N N . ILE A 1 99 ? 11.340 -8.811 -14.514 1.00 79.44 99 ILE A N 1
ATOM 730 C CA . ILE A 1 99 ? 10.338 -8.781 -13.445 1.00 79.44 99 ILE A CA 1
ATOM 731 C C . ILE A 1 99 ? 8.923 -8.921 -14.036 1.00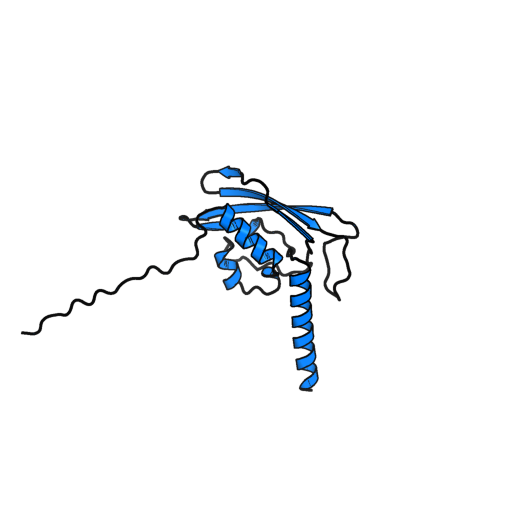 79.44 99 ILE A C 1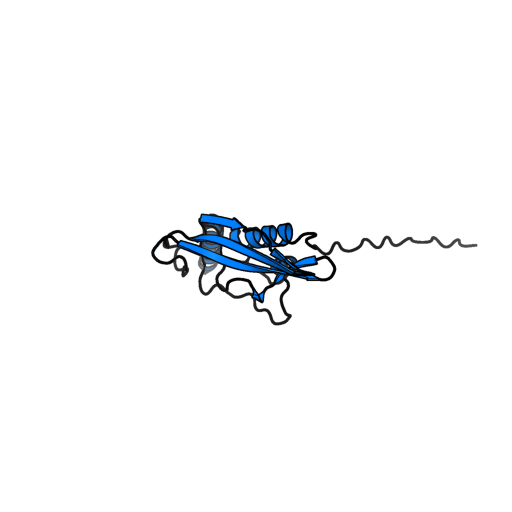
ATOM 733 O O . ILE A 1 99 ? 8.514 -8.110 -14.878 1.00 79.44 99 ILE A O 1
ATOM 737 N N . PRO A 1 100 ? 8.120 -9.895 -13.573 1.00 83.44 100 PRO A N 1
ATOM 738 C CA . PRO A 1 100 ? 6.733 -10.031 -13.994 1.00 83.44 100 PRO A CA 1
ATOM 739 C C . PRO A 1 100 ? 5.855 -8.912 -13.410 1.00 83.44 100 PRO A C 1
ATOM 741 O O . PRO A 1 100 ? 5.770 -8.707 -12.198 1.00 83.44 100 PRO A O 1
ATOM 744 N N . LEU A 1 101 ? 5.144 -8.199 -14.291 1.00 87.62 101 LEU A N 1
ATOM 745 C CA . LEU A 1 101 ? 4.260 -7.095 -13.910 1.00 87.62 101 LEU A CA 1
ATOM 746 C C . LEU A 1 101 ? 2.780 -7.443 -14.044 1.00 87.62 101 LEU A C 1
ATOM 748 O O . LEU A 1 101 ? 2.335 -7.969 -15.067 1.00 87.62 101 LEU A O 1
ATOM 752 N N . TYR A 1 102 ? 1.986 -7.000 -13.072 1.00 89.56 102 TYR A N 1
ATOM 753 C CA . TYR A 1 102 ? 0.529 -7.158 -13.065 1.00 89.56 102 TYR A CA 1
ATOM 754 C C . TYR A 1 102 ? -0.227 -6.030 -13.809 1.00 89.56 102 TYR A C 1
ATOM 756 O O . TYR A 1 102 ? -1.453 -6.057 -13.969 1.00 89.56 102 TYR A O 1
ATOM 764 N N . ASN A 1 103 ? 0.481 -5.025 -14.330 1.00 89.19 103 ASN A N 1
ATOM 765 C CA . ASN A 1 103 ? -0.081 -3.838 -14.991 1.00 89.19 103 ASN A CA 1
ATOM 766 C C . ASN A 1 103 ? -0.916 -4.117 -16.260 1.00 89.19 103 ASN A C 1
ATOM 768 O O . ASN A 1 103 ? -1.741 -3.290 -16.650 1.00 89.19 103 ASN A O 1
ATOM 772 N N . GLY A 1 104 ? -0.807 -5.313 -16.849 1.00 87.56 104 GLY A N 1
ATOM 773 C CA . GLY A 1 104 ? -1.580 -5.719 -18.029 1.00 87.56 104 GLY A CA 1
ATOM 774 C C . GLY A 1 104 ? -1.256 -4.885 -19.276 1.00 87.56 104 GLY A C 1
ATOM 775 O O . GLY A 1 104 ? -0.381 -4.031 -19.266 1.00 87.56 104 GLY A O 1
ATOM 776 N N . THR A 1 105 ? -1.950 -5.110 -20.393 1.00 89.38 105 THR A N 1
ATOM 777 C CA . THR A 1 105 ? -1.603 -4.457 -21.678 1.00 89.38 105 THR A CA 1
ATOM 778 C C . THR A 1 105 ? -2.235 -3.079 -21.884 1.00 89.38 105 THR A C 1
ATOM 780 O O . THR A 1 105 ? -2.022 -2.443 -22.916 1.00 89.38 105 THR A O 1
ATOM 783 N N . ARG A 1 106 ? -3.058 -2.615 -20.940 1.00 92.81 106 ARG A N 1
ATOM 784 C CA . ARG A 1 106 ? -3.800 -1.353 -21.031 1.00 92.81 106 ARG A CA 1
ATOM 785 C C . ARG A 1 106 ? -3.778 -0.653 -19.686 1.00 92.81 106 ARG A C 1
ATOM 787 O O . ARG A 1 106 ? -3.827 -1.314 -18.653 1.00 92.81 106 ARG A O 1
ATOM 794 N N . GLN A 1 107 ? -3.795 0.677 -19.720 1.00 95.56 107 GLN A N 1
ATOM 795 C CA . GLN A 1 107 ? -3.985 1.465 -18.512 1.00 95.56 107 GLN A CA 1
ATOM 796 C C . GLN A 1 107 ? -5.324 1.110 -17.854 1.00 95.56 107 GLN A C 1
ATOM 798 O O . GLN A 1 107 ? -6.354 1.028 -18.532 1.00 95.56 107 GLN A O 1
ATOM 803 N N . ARG A 1 108 ? -5.318 0.953 -16.531 1.00 95.81 108 ARG A N 1
ATOM 804 C CA . ARG A 1 108 ? -6.528 0.745 -15.731 1.00 95.81 108 ARG A CA 1
ATOM 805 C C . ARG A 1 108 ? -6.427 1.431 -14.376 1.00 95.81 108 ARG A C 1
ATOM 807 O O . ARG A 1 108 ? -5.354 1.847 -13.951 1.00 95.81 108 ARG A O 1
ATOM 814 N N . THR A 1 109 ? -7.559 1.529 -13.693 1.00 97.25 109 THR A N 1
ATOM 815 C CA . THR A 1 109 ? -7.594 1.899 -12.280 1.00 97.25 109 THR A CA 1
ATOM 816 C C . THR A 1 109 ? -7.893 0.661 -11.455 1.00 97.25 109 THR A C 1
ATOM 818 O O . THR A 1 109 ? -8.956 0.065 -11.620 1.00 97.25 109 THR A O 1
ATOM 821 N N . GLU A 1 110 ? -6.970 0.309 -10.570 1.00 95.94 110 GLU A N 1
ATOM 822 C CA . GLU A 1 110 ? -7.139 -0.743 -9.573 1.00 95.94 110 GLU A CA 1
ATOM 823 C C . GLU A 1 110 ? -7.636 -0.115 -8.270 1.00 95.94 110 GLU A C 1
ATOM 825 O O . GLU A 1 110 ? -7.191 0.973 -7.895 1.00 95.94 110 GLU A O 1
ATOM 830 N N . LYS A 1 111 ? -8.577 -0.761 -7.581 1.00 97.50 111 LYS A N 1
ATOM 831 C CA . LYS A 1 111 ? -9.070 -0.281 -6.286 1.00 97.50 111 LYS A CA 1
ATOM 832 C C . LYS A 1 111 ? -8.781 -1.318 -5.221 1.00 97.50 111 LYS A C 1
ATOM 834 O O . LYS A 1 111 ? -9.424 -2.362 -5.200 1.00 97.50 111 LYS A O 1
ATOM 839 N N . VAL A 1 112 ? -7.886 -0.980 -4.304 1.00 97.38 112 VAL A N 1
ATOM 840 C CA . VAL A 1 112 ? -7.572 -1.824 -3.150 1.00 97.38 112 VAL A CA 1
ATOM 841 C C . VAL A 1 112 ? -8.354 -1.319 -1.949 1.00 97.38 112 VAL A C 1
ATOM 843 O O . VAL A 1 112 ? -8.392 -0.117 -1.672 1.00 97.38 112 VAL A O 1
ATOM 846 N N . ARG A 1 113 ? -9.032 -2.233 -1.255 1.00 98.00 113 ARG A N 1
ATOM 847 C CA . ARG A 1 113 ? -9.801 -1.921 -0.051 1.00 98.00 113 ARG A CA 1
ATOM 848 C C . ARG A 1 113 ? -8.977 -2.274 1.180 1.00 98.00 113 ARG A C 1
ATOM 850 O O . ARG A 1 113 ? -8.959 -3.430 1.583 1.00 98.00 113 ARG A O 1
ATOM 857 N N . TYR A 1 114 ? -8.403 -1.262 1.816 1.00 98.25 114 TYR A N 1
ATOM 858 C CA . TYR A 1 114 ? -7.678 -1.433 3.068 1.00 98.25 114 TYR A CA 1
ATOM 859 C C . TYR A 1 114 ? -8.628 -1.369 4.259 1.00 98.25 114 TYR A C 1
ATOM 861 O O . TYR A 1 114 ? -9.497 -0.489 4.355 1.00 98.25 114 TYR A O 1
ATOM 869 N N . ARG A 1 115 ? -8.433 -2.302 5.187 1.00 98.25 115 ARG A N 1
ATOM 870 C CA . ARG A 1 115 ? -9.029 -2.294 6.517 1.00 98.25 115 ARG A CA 1
ATOM 871 C C . ARG A 1 115 ? -7.972 -1.807 7.497 1.00 98.25 115 ARG A C 1
ATOM 873 O O . ARG A 1 115 ? -6.837 -2.258 7.468 1.00 98.25 115 ARG A O 1
ATOM 880 N N . LEU A 1 116 ? -8.357 -0.898 8.378 1.00 98.19 116 LEU A N 1
ATOM 881 C CA . LEU A 1 116 ? -7.539 -0.421 9.480 1.00 98.19 116 LEU A CA 1
ATOM 882 C C . LEU A 1 116 ? -8.158 -0.863 10.792 1.00 98.19 116 LEU A C 1
ATOM 884 O O . LEU A 1 116 ? -9.387 -0.829 10.947 1.00 98.19 116 LEU A O 1
ATOM 888 N N . LEU A 1 117 ? -7.309 -1.264 11.728 1.00 97.56 117 LEU A N 1
ATOM 889 C CA . LEU A 1 117 ? -7.710 -1.721 13.052 1.00 97.56 117 LEU A CA 1
ATOM 890 C C . LEU A 1 117 ? -7.009 -0.870 14.103 1.00 97.56 117 LEU A C 1
ATOM 892 O O . LEU A 1 117 ? -5.810 -0.623 13.999 1.00 97.56 117 LEU A O 1
ATOM 896 N N . ASN A 1 118 ? -7.771 -0.447 15.105 1.00 96.56 118 ASN A N 1
ATOM 897 C CA . ASN A 1 118 ? -7.248 0.195 16.299 1.00 96.56 118 ASN A CA 1
ATOM 898 C C . ASN A 1 118 ? -7.086 -0.857 17.394 1.00 96.56 118 ASN A C 1
ATOM 900 O O . ASN A 1 118 ? -8.078 -1.464 17.812 1.00 96.56 118 ASN A O 1
ATOM 904 N N . ARG A 1 119 ? -5.857 -1.055 17.865 1.00 93.88 119 ARG A N 1
ATOM 905 C CA . ARG A 1 119 ? -5.564 -1.860 19.054 1.00 93.88 119 ARG A CA 1
ATOM 906 C C . ARG A 1 119 ? -4.911 -0.946 20.080 1.00 93.88 119 ARG A C 1
ATOM 908 O O . ARG A 1 119 ? -3.840 -0.421 19.824 1.00 93.88 119 ARG A O 1
ATOM 915 N N . ASP A 1 120 ? -5.589 -0.704 21.197 1.00 91.75 120 ASP A N 1
ATOM 916 C CA . ASP A 1 120 ? -5.067 0.103 22.310 1.00 91.75 120 ASP A CA 1
ATOM 917 C C . ASP A 1 120 ? -4.574 1.515 21.925 1.00 91.75 120 ASP A C 1
ATOM 919 O O . ASP A 1 120 ? -3.635 2.050 22.510 1.00 91.75 120 ASP A O 1
ATOM 923 N N . GLY A 1 121 ? -5.233 2.148 20.950 1.00 91.75 121 GLY A N 1
ATOM 924 C CA . GLY A 1 121 ? -4.878 3.481 20.451 1.00 91.75 121 GLY A CA 1
ATOM 925 C C . GLY A 1 121 ? -3.934 3.474 19.248 1.00 91.75 121 GLY A C 1
ATOM 926 O O . GLY A 1 121 ? -3.616 4.547 18.740 1.00 91.75 121 GLY A O 1
ATOM 927 N N . ASP A 1 122 ? -3.521 2.298 18.777 1.00 94.44 122 ASP A N 1
ATOM 928 C CA . ASP A 1 122 ? -2.605 2.119 17.656 1.00 94.44 122 ASP A CA 1
ATOM 929 C C . ASP A 1 122 ? -3.338 1.651 16.393 1.00 94.44 122 ASP A C 1
ATOM 931 O O . ASP A 1 122 ? -3.793 0.501 16.279 1.00 94.44 122 ASP A O 1
ATOM 935 N N . TRP A 1 123 ? -3.466 2.572 15.437 1.00 97.00 123 TRP A N 1
ATOM 936 C CA . TRP A 1 123 ? -4.034 2.291 14.127 1.00 97.00 123 TRP A CA 1
ATOM 937 C C . TRP A 1 123 ? -2.989 1.687 13.196 1.00 97.00 123 TRP A C 1
ATOM 939 O O . TRP A 1 123 ? -1.970 2.303 12.922 1.00 97.00 123 TRP A O 1
ATOM 949 N N . ARG A 1 124 ? -3.268 0.516 12.623 1.00 97.00 124 ARG A N 1
ATOM 950 C CA . ARG A 1 124 ? -2.445 -0.061 11.546 1.00 97.00 124 ARG A CA 1
ATOM 951 C C . ARG A 1 124 ? -3.318 -0.696 10.479 1.00 97.00 124 ARG A C 1
ATOM 953 O O . ARG A 1 124 ? -4.502 -0.967 10.721 1.00 97.00 124 ARG A O 1
ATOM 960 N N . VAL A 1 125 ? -2.739 -0.930 9.306 1.00 96.75 125 VAL A N 1
ATOM 961 C CA . VAL A 1 125 ? -3.405 -1.679 8.239 1.00 96.75 125 VAL A CA 1
ATOM 962 C C . VAL A 1 125 ? -3.530 -3.137 8.664 1.00 96.75 125 VAL A C 1
ATOM 964 O O . VAL A 1 125 ? -2.600 -3.743 9.176 1.00 96.75 125 VAL A O 1
ATOM 967 N N . ASP A 1 126 ? -4.702 -3.718 8.493 1.00 95.75 126 ASP A N 1
ATOM 968 C CA . ASP A 1 126 ? -4.893 -5.145 8.674 1.00 95.75 126 ASP A CA 1
ATOM 969 C C . ASP A 1 126 ? -4.220 -5.906 7.532 1.00 95.75 126 ASP A C 1
ATOM 971 O O . ASP A 1 126 ? -4.560 -5.690 6.364 1.00 95.75 126 ASP A O 1
ATOM 975 N N . ALA A 1 127 ? -3.306 -6.817 7.868 1.00 92.12 127 ALA A N 1
ATOM 976 C CA . ALA A 1 127 ? -2.518 -7.536 6.875 1.00 92.12 127 ALA A CA 1
ATOM 977 C C . ALA A 1 127 ? -3.391 -8.349 5.899 1.00 92.12 127 ALA A C 1
ATOM 979 O O . ALA A 1 127 ? -3.095 -8.412 4.711 1.00 92.12 127 ALA A O 1
ATOM 980 N N . GLY A 1 128 ? -4.538 -8.863 6.361 1.00 91.25 128 GLY A N 1
ATOM 981 C CA . GLY A 1 128 ? -5.505 -9.578 5.517 1.00 91.25 128 GLY A CA 1
ATOM 982 C C . GLY A 1 128 ? -6.272 -8.707 4.510 1.00 91.25 128 GLY A C 1
ATOM 983 O O . GLY A 1 128 ? -7.114 -9.223 3.779 1.00 91.25 128 GLY A O 1
ATOM 984 N N . SER A 1 129 ? -6.028 -7.394 4.484 1.00 93.75 129 SER A N 1
ATOM 985 C CA . SER A 1 129 ? -6.611 -6.457 3.513 1.00 93.75 129 SER A CA 1
ATOM 986 C C . SER A 1 129 ? -5.607 -5.908 2.494 1.00 93.75 129 SER A C 1
ATOM 988 O O . SER A 1 129 ? -5.985 -5.102 1.642 1.00 93.75 129 SER A O 1
ATOM 990 N N . ILE A 1 130 ? -4.340 -6.317 2.588 1.00 92.06 130 ILE A N 1
ATOM 991 C CA . ILE A 1 130 ? -3.270 -5.912 1.671 1.00 92.06 130 ILE A CA 1
ATOM 992 C C . ILE A 1 130 ? -3.347 -6.777 0.405 1.00 92.06 130 ILE A C 1
ATOM 994 O O . ILE A 1 130 ? -3.738 -7.939 0.472 1.00 92.06 130 ILE A O 1
ATOM 998 N N . SER A 1 131 ? -3.003 -6.216 -0.758 1.00 88.00 131 SER A N 1
ATOM 999 C CA . SER A 1 131 ? -2.912 -6.988 -2.001 1.00 88.00 131 SER A CA 1
ATOM 1000 C C . SER A 1 131 ? -1.698 -7.913 -2.006 1.00 88.00 131 SER A C 1
ATOM 1002 O O . SER A 1 131 ? -0.618 -7.525 -1.557 1.00 88.00 131 SER A O 1
ATOM 1004 N N . ASP A 1 132 ? -1.838 -9.086 -2.619 1.00 84.62 132 ASP A N 1
ATOM 1005 C CA . ASP A 1 132 ? -0.737 -10.046 -2.755 1.00 84.62 132 ASP A CA 1
ATOM 1006 C C . ASP A 1 132 ? 0.470 -9.419 -3.472 1.00 84.62 132 ASP A C 1
ATOM 1008 O O . ASP A 1 132 ? 1.580 -9.427 -2.952 1.00 84.62 132 ASP A O 1
ATOM 1012 N N . ALA A 1 133 ? 0.239 -8.760 -4.613 1.00 88.81 133 ALA A N 1
ATOM 1013 C CA . ALA A 1 133 ? 1.281 -8.045 -5.346 1.00 88.81 133 ALA A CA 1
ATOM 1014 C C . ALA A 1 133 ? 1.596 -6.678 -4.702 1.00 88.81 133 ALA A C 1
ATOM 1016 O O . ALA A 1 133 ? 0.658 -5.886 -4.513 1.00 88.81 133 ALA A O 1
ATOM 1017 N N . PRO A 1 134 ? 2.881 -6.359 -4.431 1.00 91.81 134 PRO A N 1
ATOM 1018 C CA . PRO A 1 134 ? 3.339 -5.005 -4.116 1.00 91.81 134 PRO A CA 1
ATOM 1019 C C . PRO A 1 134 ? 2.892 -3.990 -5.158 1.00 91.81 134 PRO A C 1
ATOM 1021 O O . PRO A 1 134 ? 2.985 -4.245 -6.361 1.00 91.81 134 PRO A O 1
ATOM 1024 N N . ILE A 1 135 ? 2.418 -2.834 -4.692 1.00 94.69 135 ILE A N 1
ATOM 1025 C CA . ILE A 1 135 ? 2.062 -1.701 -5.547 1.00 94.69 135 ILE A CA 1
ATOM 1026 C C . ILE A 1 135 ? 3.081 -0.585 -5.332 1.00 94.69 135 ILE A C 1
ATOM 1028 O O . ILE A 1 135 ? 2.986 0.171 -4.370 1.00 94.69 135 ILE A O 1
ATOM 1032 N N . VAL A 1 136 ? 4.039 -0.480 -6.244 1.00 94.94 136 VAL A N 1
ATOM 1033 C CA . VAL A 1 136 ? 5.179 0.441 -6.152 1.00 94.94 136 VAL A CA 1
ATOM 1034 C C . VAL A 1 136 ? 5.051 1.572 -7.165 1.00 94.94 136 VAL A C 1
ATOM 1036 O O . VAL A 1 136 ? 4.317 1.445 -8.147 1.00 94.94 136 VAL A O 1
ATOM 1039 N N . ASP A 1 137 ? 5.750 2.682 -6.962 1.00 95.56 137 ASP A N 1
ATOM 1040 C CA . ASP A 1 137 ? 5.939 3.661 -8.028 1.00 95.56 137 ASP A CA 1
ATOM 1041 C C . ASP A 1 137 ? 7.094 3.263 -8.969 1.00 95.56 137 ASP A C 1
ATOM 1043 O O . ASP A 1 137 ? 7.877 2.346 -8.708 1.00 95.56 137 ASP A O 1
ATOM 1047 N N . GLU A 1 138 ? 7.162 3.923 -10.126 1.00 92.38 138 GLU A N 1
ATOM 1048 C CA . GLU A 1 138 ? 8.171 3.635 -11.152 1.00 92.38 138 GLU A CA 1
ATOM 1049 C C . GLU A 1 138 ? 9.601 3.924 -10.672 1.00 92.38 138 GLU A C 1
ATOM 1051 O O . GLU A 1 138 ? 10.526 3.200 -11.039 1.00 92.38 138 GLU A O 1
ATOM 1056 N N . ALA A 1 139 ? 9.790 4.943 -9.829 1.00 92.69 139 ALA A N 1
ATOM 1057 C CA . ALA A 1 139 ? 11.109 5.322 -9.335 1.00 92.69 139 ALA A CA 1
ATOM 1058 C C . ALA A 1 139 ? 11.640 4.301 -8.321 1.00 92.69 139 ALA A C 1
ATOM 1060 O O . ALA A 1 139 ? 12.809 3.926 -8.392 1.00 92.69 139 ALA A O 1
ATOM 1061 N N . ALA A 1 140 ? 10.780 3.814 -7.429 1.00 92.69 140 ALA A N 1
ATOM 1062 C CA . ALA A 1 140 ? 11.094 2.770 -6.468 1.00 92.69 140 ALA A CA 1
ATOM 1063 C C . ALA A 1 140 ? 11.460 1.459 -7.168 1.00 92.69 140 ALA A C 1
ATOM 1065 O O . ALA A 1 140 ? 12.477 0.853 -6.839 1.00 92.69 140 ALA A O 1
ATOM 1066 N N . LEU A 1 141 ? 10.692 1.050 -8.188 1.00 91.44 141 LEU A N 1
ATOM 1067 C CA . LEU A 1 141 ? 11.034 -0.146 -8.961 1.00 91.44 141 LEU A CA 1
ATOM 1068 C C . LEU A 1 141 ? 12.372 0.011 -9.695 1.00 91.44 141 LEU A C 1
ATOM 1070 O O . LEU A 1 141 ? 13.171 -0.922 -9.718 1.00 91.44 141 LEU A O 1
ATOM 1074 N N . ALA A 1 142 ? 12.627 1.179 -10.290 1.00 90.31 142 ALA A N 1
ATOM 1075 C CA . ALA A 1 142 ? 13.891 1.448 -10.968 1.00 90.31 142 ALA A CA 1
ATOM 1076 C C . ALA A 1 142 ? 15.086 1.420 -10.000 1.00 90.31 142 ALA A C 1
ATOM 1078 O O . ALA A 1 142 ? 16.123 0.855 -10.342 1.00 90.31 142 ALA A O 1
ATOM 1079 N N . ALA A 1 143 ? 14.939 1.988 -8.798 1.00 90.69 143 ALA A N 1
ATOM 1080 C CA . ALA A 1 143 ? 15.969 1.956 -7.762 1.00 90.69 143 ALA A CA 1
ATOM 1081 C C . ALA A 1 143 ? 16.259 0.521 -7.299 1.00 90.69 143 ALA A C 1
ATOM 1083 O O . ALA A 1 143 ? 17.416 0.108 -7.283 1.00 90.69 143 ALA A O 1
ATOM 1084 N N . HIS A 1 144 ? 15.210 -0.258 -7.031 1.00 88.94 144 HIS A N 1
ATOM 1085 C CA . HIS A 1 144 ? 15.3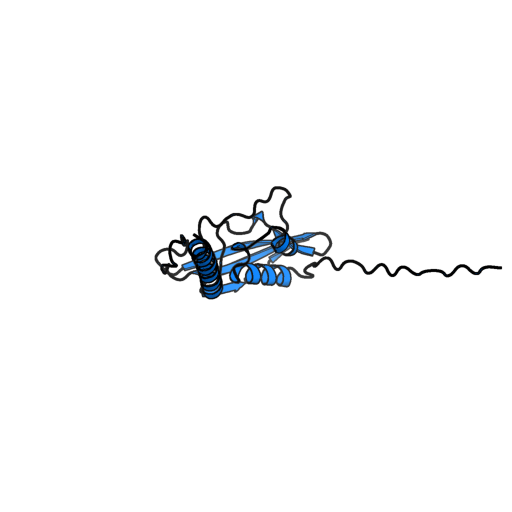36 -1.663 -6.652 1.00 88.94 144 HIS A CA 1
ATOM 1086 C C . HIS A 1 144 ? 16.051 -2.488 -7.736 1.00 88.94 144 HIS A C 1
ATOM 1088 O O . HIS A 1 144 ? 16.967 -3.254 -7.454 1.00 88.94 144 HIS A O 1
ATOM 1094 N N . LEU A 1 145 ? 15.688 -2.286 -9.007 1.00 88.31 145 LEU A N 1
ATOM 1095 C CA . LEU A 1 145 ? 16.344 -2.945 -10.140 1.00 88.31 145 LEU A CA 1
ATOM 1096 C C . LEU A 1 145 ? 17.819 -2.566 -10.293 1.00 88.31 145 LEU A C 1
ATOM 1098 O O . LEU A 1 145 ? 18.615 -3.417 -10.681 1.00 88.31 145 LEU A O 1
ATOM 1102 N N . ALA A 1 146 ? 18.179 -1.312 -10.017 1.00 88.25 146 ALA A N 1
ATOM 1103 C CA . ALA A 1 146 ? 19.568 -0.870 -10.055 1.00 88.25 146 ALA A CA 1
ATOM 1104 C C . ALA A 1 146 ? 20.398 -1.557 -8.960 1.00 88.25 146 ALA A C 1
ATOM 1106 O O . ALA A 1 146 ? 21.469 -2.073 -9.264 1.00 88.25 146 ALA A O 1
ATOM 1107 N N . MET A 1 147 ? 19.866 -1.655 -7.736 1.00 86.06 147 MET A N 1
ATOM 1108 C CA . MET A 1 147 ? 20.523 -2.373 -6.634 1.00 86.06 147 MET A CA 1
ATOM 1109 C C . MET A 1 147 ? 20.793 -3.841 -6.990 1.00 86.06 147 MET A C 1
ATOM 1111 O O . MET A 1 147 ? 21.914 -4.315 -6.843 1.00 86.06 147 MET A O 1
ATOM 1115 N N . LEU A 1 148 ? 19.806 -4.540 -7.564 1.00 84.50 148 LEU A N 1
ATOM 1116 C CA . LEU A 1 148 ? 19.981 -5.937 -7.985 1.00 84.50 148 LEU A CA 1
ATOM 1117 C C . LEU A 1 148 ? 21.056 -6.122 -9.073 1.00 84.50 148 LEU A C 1
ATOM 1119 O O . LEU A 1 148 ? 21.656 -7.191 -9.174 1.00 84.50 148 LEU A O 1
ATOM 1123 N N . GLN A 1 149 ? 21.284 -5.112 -9.917 1.00 83.12 149 GLN A N 1
ATOM 1124 C CA . GLN A 1 149 ? 22.326 -5.153 -10.949 1.00 83.12 149 GLN A CA 1
ATOM 1125 C C . GLN A 1 149 ? 23.723 -4.888 -10.380 1.00 83.12 149 GLN A C 1
ATOM 1127 O O . GLN A 1 149 ? 24.688 -5.476 -10.870 1.00 83.12 149 GLN A O 1
ATOM 1132 N N . GLU A 1 150 ? 23.835 -4.027 -9.366 1.00 79.88 150 GLU A N 1
ATOM 1133 C CA . GLU A 1 150 ? 25.094 -3.770 -8.657 1.00 79.88 150 GLU A CA 1
ATOM 11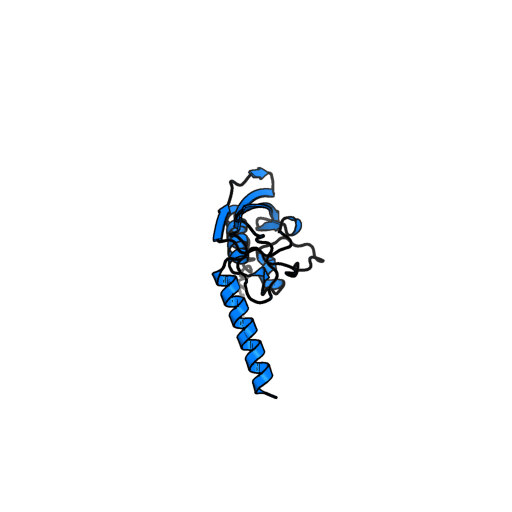34 C C . GLU A 1 150 ? 25.565 -5.026 -7.909 1.00 79.88 150 GLU A C 1
ATOM 1136 O O . GLU A 1 150 ? 26.706 -5.450 -8.104 1.00 79.88 150 GLU A O 1
ATOM 1141 N N . ASP A 1 151 ? 24.661 -5.696 -7.188 1.00 71.00 151 ASP A N 1
ATOM 1142 C CA . ASP A 1 151 ? 24.961 -6.943 -6.467 1.00 71.00 151 ASP A CA 1
ATOM 1143 C C . ASP A 1 151 ? 25.415 -8.074 -7.413 1.00 71.00 151 ASP A C 1
ATOM 1145 O O . ASP A 1 151 ? 26.309 -8.861 -7.092 1.00 71.00 151 ASP A O 1
ATOM 1149 N N . ALA A 1 152 ? 24.826 -8.155 -8.612 1.00 66.88 152 ALA A N 1
ATOM 1150 C CA . ALA A 1 152 ? 25.209 -9.147 -9.616 1.00 66.88 152 ALA A CA 1
ATOM 1151 C C . ALA A 1 152 ? 26.599 -8.872 -10.221 1.00 66.88 152 ALA A C 1
ATOM 1153 O O . ALA A 1 152 ? 27.337 -9.808 -10.521 1.00 66.88 152 ALA A O 1
ATOM 1154 N N . GLY A 1 153 ? 26.968 -7.598 -10.390 1.00 62.50 153 GLY A N 1
ATOM 1155 C CA . GLY A 1 153 ? 28.270 -7.203 -10.933 1.00 62.50 153 GLY A CA 1
ATOM 1156 C C . GLY A 1 153 ? 29.438 -7.420 -9.965 1.00 62.50 153 GLY A C 1
ATOM 1157 O O . GLY A 1 153 ? 30.564 -7.635 -10.415 1.00 62.50 153 GLY A O 1
ATOM 1158 N N . GLU A 1 154 ? 29.185 -7.389 -8.655 1.00 59.88 154 GLU A N 1
ATOM 1159 C CA . GLU A 1 154 ? 30.203 -7.642 -7.627 1.00 59.88 154 GLU A CA 1
ATOM 1160 C C . GLU A 1 154 ? 30.523 -9.143 -7.494 1.00 59.88 154 GLU A C 1
ATOM 1162 O O . GLU A 1 154 ? 31.690 -9.516 -7.377 1.00 59.88 154 GLU A O 1
ATOM 1167 N N . ALA A 1 155 ? 29.522 -10.020 -7.645 1.00 59.12 155 ALA A N 1
ATOM 1168 C CA . ALA A 1 155 ? 29.712 -11.474 -7.620 1.00 59.12 155 ALA A CA 1
ATOM 1169 C C . ALA A 1 155 ? 30.582 -12.010 -8.779 1.00 59.12 155 ALA A C 1
ATOM 1171 O O . ALA A 1 155 ? 31.305 -12.992 -8.604 1.00 59.12 155 ALA A O 1
ATOM 1172 N N . ASP A 1 156 ? 30.546 -11.356 -9.943 1.00 56.94 156 ASP A N 1
ATOM 1173 C CA . ASP A 1 156 ? 31.337 -11.737 -11.123 1.00 56.94 156 ASP A CA 1
ATOM 1174 C C . ASP A 1 156 ? 32.773 -11.171 -11.106 1.00 56.94 156 ASP A C 1
ATOM 1176 O O . ASP A 1 156 ? 33.618 -11.603 -11.892 1.00 56.94 156 ASP A O 1
ATOM 1180 N N . ALA A 1 157 ? 33.077 -10.206 -10.228 1.00 56.78 157 ALA A N 1
ATOM 1181 C CA . ALA A 1 157 ? 34.394 -9.567 -10.136 1.00 56.78 157 ALA A CA 1
ATOM 1182 C C . ALA A 1 157 ? 35.364 -10.272 -9.163 1.00 56.78 157 ALA A C 1
ATOM 1184 O O . ALA A 1 157 ? 36.566 -9.992 -9.194 1.00 56.78 157 ALA A O 1
ATOM 1185 N N . GLU A 1 158 ? 34.866 -11.183 -8.322 1.00 52.62 158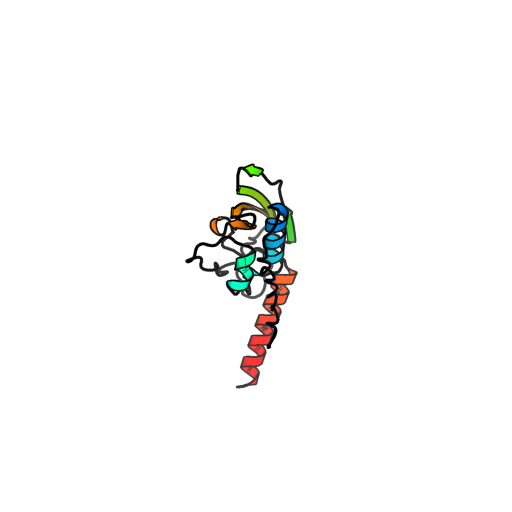 GLU A N 1
ATOM 1186 C CA . GLU A 1 158 ? 35.668 -11.979 -7.378 1.00 52.62 158 GLU A CA 1
ATOM 1187 C C . GLU A 1 158 ? 35.976 -13.417 -7.863 1.00 52.62 158 GLU A C 1
ATOM 1189 O O . GLU A 1 158 ? 36.610 -14.186 -7.132 1.00 52.62 158 GLU A O 1
ATOM 1194 N N . GLY A 1 159 ? 35.556 -13.787 -9.082 1.00 47.06 159 GLY A N 1
ATOM 1195 C CA . GLY A 1 159 ? 35.825 -15.089 -9.724 1.00 47.06 159 GLY A CA 1
ATOM 1196 C C . GLY A 1 159 ? 37.001 -15.080 -10.697 1.00 47.06 159 GLY A C 1
ATOM 1197 O O . GLY A 1 159 ? 37.735 -16.097 -10.728 1.00 47.06 159 GLY A O 1
#